Protein AF-A0A9X2D1W9-F1 (afdb_monomer_lite)

pLDDT: mean 73.17, std 22.66, range [30.59, 95.31]

Radius of gyration: 17.23 Å; chains: 1; bounding box: 55×27×42 Å

Structure (mmCIF, N/CA/C/O backbone):
data_AF-A0A9X2D1W9-F1
#
_entry.id   AF-A0A9X2D1W9-F1
#
loop_
_atom_site.group_PDB
_atom_site.id
_atom_site.type_symbol
_atom_site.label_atom_id
_atom_site.label_alt_id
_atom_site.label_comp_id
_atom_site.label_asym_id
_atom_site.label_entity_id
_atom_site.label_seq_id
_atom_site.pdbx_PDB_ins_code
_atom_site.Cartn_x
_atom_site.Cartn_y
_atom_site.Cartn_z
_atom_site.occupancy
_atom_site.B_iso_or_equiv
_atom_site.auth_seq_id
_atom_site.auth_comp_id
_atom_site.auth_asym_id
_atom_site.auth_atom_id
_atom_site.pdbx_PDB_model_num
ATOM 1 N N . MET A 1 1 ? -28.081 -14.732 0.022 1.00 37.41 1 MET A N 1
ATOM 2 C CA . MET A 1 1 ? -27.075 -14.674 -1.062 1.00 37.41 1 MET A CA 1
ATOM 3 C C . MET A 1 1 ? -26.784 -13.215 -1.368 1.00 37.41 1 MET A C 1
ATOM 5 O O . MET A 1 1 ? -27.687 -12.518 -1.804 1.00 37.41 1 MET A O 1
ATOM 9 N N . LYS A 1 2 ? -25.578 -12.725 -1.061 1.00 34.66 2 LYS A N 1
ATOM 10 C CA . LYS A 1 2 ? -25.143 -11.370 -1.429 1.00 34.66 2 LYS A CA 1
ATOM 11 C C . LYS A 1 2 ? -24.106 -11.500 -2.535 1.00 34.66 2 LYS A C 1
ATOM 13 O O . LYS A 1 2 ? -23.038 -12.066 -2.321 1.00 34.66 2 LYS A O 1
ATOM 18 N N . ILE A 1 3 ? -24.485 -11.029 -3.714 1.00 43.25 3 ILE A N 1
ATOM 19 C CA . ILE A 1 3 ? -23.642 -10.925 -4.900 1.00 43.25 3 ILE A CA 1
ATOM 20 C C . ILE A 1 3 ? -22.512 -9.944 -4.564 1.00 43.25 3 ILE A C 1
ATOM 22 O O . ILE A 1 3 ? -22.767 -8.792 -4.217 1.00 43.25 3 ILE A O 1
ATOM 26 N N . LYS A 1 4 ? -21.265 -10.428 -4.593 1.00 42.47 4 LYS A N 1
ATOM 27 C CA . LYS A 1 4 ? -20.065 -9.591 -4.506 1.00 42.47 4 LYS A CA 1
ATOM 28 C C . LYS A 1 4 ? -19.906 -8.877 -5.848 1.00 42.47 4 LYS A C 1
ATOM 30 O O . LYS A 1 4 ? -19.607 -9.525 -6.846 1.00 42.47 4 LYS A O 1
ATOM 35 N N . ASN A 1 5 ? -20.103 -7.562 -5.861 1.00 41.19 5 ASN A N 1
ATOM 36 C CA . ASN A 1 5 ? -19.723 -6.720 -6.991 1.00 41.19 5 ASN A CA 1
ATOM 37 C C . ASN A 1 5 ? -18.194 -6.711 -7.097 1.00 41.19 5 ASN A C 1
ATOM 39 O O . ASN A 1 5 ? -17.507 -6.083 -6.296 1.00 41.19 5 ASN A O 1
ATOM 43 N N . ILE A 1 6 ? -17.674 -7.457 -8.067 1.00 45.81 6 ILE A N 1
ATOM 44 C CA . ILE A 1 6 ? -16.270 -7.440 -8.469 1.00 45.81 6 ILE A CA 1
ATOM 45 C C . ILE A 1 6 ? -16.107 -6.231 -9.390 1.00 45.81 6 ILE A C 1
ATOM 47 O O . ILE A 1 6 ? -16.637 -6.213 -10.500 1.00 45.81 6 ILE A O 1
ATOM 51 N N . MET A 1 7 ? -15.418 -5.196 -8.913 1.00 40.25 7 MET A N 1
ATOM 52 C CA . MET A 1 7 ? -15.090 -4.025 -9.720 1.00 40.25 7 MET A CA 1
ATOM 53 C C . MET A 1 7 ? -13.935 -4.394 -10.661 1.00 40.25 7 MET A C 1
ATOM 55 O O . MET A 1 7 ? -12.770 -4.414 -10.274 1.00 40.25 7 MET A O 1
ATOM 59 N N . VAL A 1 8 ? -14.281 -4.760 -11.895 1.00 42.69 8 VAL A N 1
ATOM 60 C CA . VAL A 1 8 ? -13.336 -5.064 -12.975 1.00 42.69 8 VAL A CA 1
ATOM 61 C C . VAL A 1 8 ? -12.828 -3.746 -13.560 1.00 42.69 8 VAL A C 1
ATOM 63 O O . VAL A 1 8 ? -13.587 -3.016 -14.193 1.00 42.69 8 VAL A O 1
ATOM 66 N N . ILE A 1 9 ? -11.546 -3.435 -13.364 1.00 42.41 9 ILE A N 1
ATOM 67 C CA . ILE A 1 9 ? -10.876 -2.324 -14.052 1.00 42.41 9 ILE A CA 1
ATOM 68 C C . ILE A 1 9 ? -10.227 -2.893 -15.319 1.00 42.41 9 ILE A C 1
ATOM 70 O O . ILE A 1 9 ? -9.266 -3.657 -15.256 1.00 42.41 9 ILE A O 1
ATOM 74 N N . VAL A 1 10 ? -10.817 -2.569 -16.472 1.00 43.69 10 VAL A N 1
ATOM 75 C CA . VAL A 1 10 ? -10.390 -3.025 -17.802 1.00 43.69 10 VAL A CA 1
ATOM 76 C C . VAL A 1 10 ? -9.169 -2.232 -18.279 1.00 43.69 10 VAL A C 1
ATOM 78 O O . VAL A 1 10 ? -9.163 -1.003 -18.266 1.00 43.69 10 VAL A O 1
ATOM 81 N N . LEU A 1 11 ? -8.150 -2.973 -18.724 1.00 39.22 11 LEU A N 1
ATOM 82 C CA . LEU A 1 11 ? -6.922 -2.498 -19.361 1.00 39.22 11 LEU A CA 1
ATOM 83 C C . LEU A 1 11 ? -7.180 -1.852 -20.730 1.00 39.22 11 LEU A C 1
ATOM 85 O O . LEU A 1 11 ? -7.805 -2.463 -21.595 1.00 39.22 11 LEU A O 1
ATOM 89 N N . ILE A 1 12 ? -6.556 -0.698 -20.980 1.00 37.09 12 ILE A N 1
ATOM 90 C CA . ILE A 1 12 ? -6.246 -0.238 -22.339 1.00 37.09 12 ILE A CA 1
ATOM 91 C C . ILE A 1 12 ? -4.775 -0.564 -22.610 1.00 37.09 12 ILE A C 1
ATOM 93 O O . ILE A 1 12 ? -3.873 -0.120 -21.902 1.00 37.09 12 ILE A O 1
ATOM 97 N N . ILE A 1 13 ? -4.571 -1.403 -23.620 1.00 48.19 13 ILE A N 1
ATOM 98 C CA . ILE A 1 13 ? -3.293 -1.939 -24.080 1.00 48.19 13 ILE A CA 1
ATOM 99 C C . ILE A 1 13 ? -2.602 -0.870 -24.931 1.00 48.19 13 ILE A C 1
ATOM 101 O O . ILE A 1 13 ? -3.171 -0.424 -25.924 1.00 48.19 13 ILE A O 1
ATOM 105 N N . PHE A 1 14 ? -1.361 -0.513 -24.599 1.00 36.19 14 PHE A N 1
ATOM 106 C CA . PHE A 1 14 ? -0.424 0.040 -25.576 1.00 36.19 14 PHE A CA 1
ATOM 107 C C . PHE A 1 14 ? 0.875 -0.758 -25.539 1.00 36.19 14 PHE A C 1
ATOM 109 O O . PHE A 1 14 ? 1.497 -0.951 -24.498 1.00 36.19 14 PHE A O 1
ATOM 116 N N . ASN A 1 15 ? 1.205 -1.271 -26.716 1.00 34.00 15 ASN A N 1
ATOM 117 C CA . ASN A 1 15 ? 2.232 -2.245 -27.024 1.00 34.00 15 ASN A CA 1
ATOM 118 C C . ASN A 1 15 ? 3.394 -1.496 -27.698 1.00 34.00 15 ASN A C 1
ATOM 120 O O . ASN A 1 15 ? 3.154 -0.882 -28.730 1.00 34.00 15 ASN A O 1
ATOM 124 N N . TRP A 1 16 ? 4.593 -1.519 -27.110 1.00 38.12 16 TRP A N 1
ATOM 125 C CA . TRP A 1 16 ? 5.919 -1.176 -27.675 1.00 38.12 16 TRP A CA 1
ATOM 126 C C . TRP A 1 16 ? 6.924 -1.368 -26.524 1.00 38.12 16 TRP A C 1
ATOM 128 O O . TRP A 1 16 ? 6.687 -0.857 -25.439 1.00 38.12 16 TRP A O 1
ATOM 138 N N . GLY A 1 17 ? 8.049 -2.071 -26.593 1.00 32.53 17 GLY A N 1
ATOM 139 C CA . GLY A 1 17 ? 8.838 -2.665 -27.663 1.00 32.53 17 GLY A CA 1
ATOM 140 C C . GLY A 1 17 ? 10.287 -2.729 -27.137 1.00 32.53 17 GLY A C 1
ATOM 141 O O . GLY A 1 17 ? 10.739 -1.770 -26.521 1.00 32.53 17 GLY A O 1
ATOM 142 N N . CYS A 1 18 ? 10.986 -3.841 -27.397 1.00 32.34 18 CYS A N 1
ATOM 143 C CA . CYS A 1 18 ? 12.428 -4.103 -27.205 1.00 32.34 18 CYS A CA 1
ATOM 144 C C . CYS A 1 18 ? 12.979 -4.553 -25.825 1.00 32.34 18 CYS A C 1
ATOM 146 O O . CYS A 1 18 ? 12.845 -3.900 -24.795 1.00 32.34 18 CYS A O 1
ATOM 148 N N . ALA A 1 19 ? 13.665 -5.703 -25.895 1.00 39.81 19 ALA A N 1
ATOM 149 C CA . ALA A 1 19 ? 14.499 -6.386 -24.900 1.00 39.81 19 ALA A CA 1
ATOM 150 C C . ALA A 1 19 ? 15.985 -5.929 -25.004 1.00 39.81 19 ALA A C 1
ATOM 152 O O . ALA A 1 19 ? 16.261 -4.943 -25.684 1.00 39.81 19 ALA A O 1
ATOM 153 N N . PRO A 1 20 ? 16.971 -6.705 -24.511 1.00 55.72 20 PRO A N 1
ATOM 154 C CA . PRO A 1 20 ? 17.430 -6.876 -23.130 1.00 55.72 20 PRO A CA 1
ATOM 155 C C . PRO A 1 20 ? 18.854 -6.297 -22.932 1.00 55.72 20 PRO A C 1
ATOM 157 O O . PRO A 1 20 ? 19.558 -6.025 -23.901 1.00 55.72 20 PRO A O 1
ATOM 160 N N . GLY A 1 21 ? 19.347 -6.175 -21.693 1.00 30.59 21 GLY A N 1
ATOM 161 C CA . GLY A 1 21 ? 20.773 -5.882 -21.504 1.00 30.59 21 GLY A CA 1
ATOM 162 C C . GLY A 1 21 ? 21.268 -5.813 -20.063 1.00 30.59 21 GLY A C 1
ATOM 163 O O . GLY A 1 21 ? 20.916 -4.891 -19.337 1.00 30.59 21 GLY A O 1
ATOM 164 N N . GLY A 1 22 ? 22.166 -6.739 -19.716 1.00 34.03 22 GLY A N 1
ATOM 165 C CA . GLY A 1 22 ? 23.305 -6.458 -18.837 1.00 34.03 22 GLY A CA 1
ATOM 166 C C . GLY A 1 22 ? 23.127 -6.725 -17.344 1.00 34.03 22 GLY A C 1
ATOM 167 O O . GLY A 1 22 ? 22.673 -5.866 -16.594 1.00 34.03 22 GLY A O 1
ATOM 168 N N . GLU A 1 23 ? 23.603 -7.892 -16.911 1.00 46.22 23 GLU A N 1
ATOM 169 C CA . GLU A 1 23 ? 24.069 -8.154 -15.547 1.00 46.22 23 GLU A CA 1
ATOM 170 C C . GLU A 1 23 ? 25.048 -7.079 -15.056 1.00 46.22 23 GLU A C 1
ATOM 172 O O . GLU A 1 23 ? 25.946 -6.670 -15.787 1.00 46.22 23 GLU A O 1
ATOM 177 N N . ASN A 1 24 ? 24.928 -6.710 -13.779 1.00 36.22 24 ASN A N 1
ATOM 178 C CA . ASN A 1 24 ? 26.077 -6.449 -12.914 1.00 36.22 24 ASN A CA 1
ATOM 179 C C . ASN A 1 24 ? 25.645 -6.611 -11.451 1.00 36.22 24 ASN A C 1
ATOM 181 O O . ASN A 1 24 ? 24.996 -5.747 -10.856 1.00 36.22 24 ASN A O 1
ATOM 185 N N . HIS A 1 25 ? 26.009 -7.754 -10.873 1.00 41.34 25 HIS A N 1
ATOM 186 C CA . HIS A 1 25 ? 25.913 -8.023 -9.446 1.00 41.34 25 HIS A CA 1
ATOM 187 C C . HIS A 1 25 ? 27.018 -7.260 -8.710 1.00 41.34 25 HIS A C 1
ATOM 189 O O . HIS A 1 25 ? 28.171 -7.681 -8.725 1.00 41.34 25 HIS A O 1
ATOM 195 N N . ASN A 1 26 ? 26.670 -6.174 -8.015 1.00 36.84 26 ASN A N 1
ATOM 196 C CA . ASN A 1 26 ? 27.561 -5.570 -7.027 1.00 36.84 26 ASN A CA 1
ATOM 197 C C . ASN A 1 26 ? 27.041 -5.798 -5.605 1.00 36.84 26 ASN A C 1
ATOM 199 O O . ASN A 1 26 ? 25.953 -5.377 -5.214 1.00 36.84 26 ASN A O 1
ATOM 203 N N . LYS A 1 27 ? 27.885 -6.525 -4.871 1.00 39.62 27 LYS A N 1
ATOM 204 C CA . LYS A 1 27 ? 27.855 -6.901 -3.458 1.00 39.62 27 LYS A CA 1
ATOM 205 C C . LYS A 1 27 ? 27.436 -5.718 -2.573 1.00 39.62 27 LYS A C 1
ATOM 207 O O . LYS A 1 27 ? 28.183 -4.753 -2.431 1.00 39.62 27 LYS A O 1
ATOM 212 N N . ALA A 1 28 ? 26.269 -5.815 -1.938 1.00 35.66 28 ALA A N 1
ATOM 213 C CA . ALA A 1 28 ? 25.901 -4.942 -0.828 1.00 35.66 28 ALA A CA 1
ATOM 214 C C . ALA A 1 28 ? 26.461 -5.537 0.470 1.00 35.66 28 ALA A C 1
ATOM 216 O O . ALA A 1 28 ? 26.133 -6.666 0.839 1.00 35.66 28 ALA A O 1
ATOM 217 N N . SER A 1 29 ? 27.338 -4.775 1.122 1.00 33.59 29 SER A N 1
ATOM 218 C CA . SER A 1 29 ? 27.908 -5.096 2.426 1.00 33.59 29 SER A CA 1
ATOM 219 C C . SER A 1 29 ? 26.797 -5.216 3.472 1.00 33.59 29 SER A C 1
ATOM 221 O O . SER A 1 29 ? 25.964 -4.323 3.626 1.00 33.59 29 SER A O 1
ATOM 223 N N . SER A 1 30 ? 26.773 -6.361 4.144 1.00 42.47 30 SER A N 1
ATOM 224 C CA . SER A 1 30 ? 25.884 -6.713 5.248 1.00 42.47 30 SER A CA 1
ATOM 225 C C . SER A 1 30 ? 26.305 -6.039 6.557 1.00 42.47 30 SER A C 1
ATOM 227 O O . SER A 1 30 ? 27.463 -5.659 6.695 1.00 42.47 30 SER A O 1
ATOM 229 N N . VAL A 1 31 ? 25.392 -6.066 7.540 1.00 43.62 31 VAL A N 1
ATOM 230 C CA . VAL A 1 31 ? 25.520 -5.672 8.965 1.00 43.62 31 VAL A CA 1
ATOM 231 C C . VAL A 1 31 ? 24.916 -4.281 9.215 1.00 43.62 31 VAL A C 1
ATOM 233 O O . VAL A 1 31 ? 25.561 -3.254 9.075 1.00 43.62 31 VAL A O 1
ATOM 236 N N . THR A 1 32 ? 23.612 -4.177 9.477 1.00 37.22 32 THR A N 1
ATOM 237 C CA . THR A 1 32 ? 22.993 -4.428 10.792 1.00 37.22 32 THR A CA 1
ATOM 238 C C . THR A 1 32 ? 21.475 -4.626 10.619 1.00 37.22 32 THR A C 1
ATOM 240 O O . THR A 1 32 ? 20.832 -3.880 9.887 1.00 37.22 32 THR A O 1
ATOM 243 N N . GLY A 1 33 ? 20.887 -5.642 11.261 1.00 39.78 33 GLY A N 1
ATOM 244 C CA . GLY A 1 33 ? 19.425 -5.849 11.275 1.00 39.78 33 GLY A CA 1
ATOM 245 C C . GLY A 1 33 ? 18.948 -7.300 11.159 1.00 39.78 33 GLY A C 1
ATOM 246 O O . GLY A 1 33 ? 17.755 -7.548 11.273 1.00 39.78 33 GLY A O 1
ATOM 247 N N . PHE A 1 34 ? 19.846 -8.265 10.948 1.00 38.41 34 PHE A N 1
ATOM 248 C CA . PHE A 1 34 ? 19.477 -9.658 10.656 1.00 38.41 34 PHE A CA 1
ATOM 249 C C . PHE A 1 34 ? 18.937 -10.471 11.849 1.00 38.41 34 PHE A C 1
ATOM 251 O O . PHE A 1 34 ? 18.351 -11.528 11.624 1.00 38.41 34 PHE A O 1
ATOM 258 N N . GLU A 1 35 ? 19.086 -10.018 13.098 1.00 38.53 35 GLU A N 1
ATOM 259 C CA . GLU A 1 35 ? 18.752 -10.866 14.257 1.00 38.53 35 GLU A CA 1
ATOM 260 C C . GLU A 1 35 ? 17.283 -10.838 14.710 1.00 38.53 35 GLU A C 1
ATOM 262 O O . GLU A 1 35 ? 16.868 -11.738 15.433 1.00 38.53 35 GLU A O 1
ATOM 267 N N . GLU A 1 36 ? 16.442 -9.909 14.244 1.00 41.03 36 GLU A N 1
ATOM 268 C CA . GLU A 1 36 ? 15.064 -9.796 14.767 1.00 41.03 36 GLU A CA 1
ATOM 269 C C . GLU A 1 36 ? 13.961 -10.435 13.894 1.00 41.03 36 GLU A C 1
ATOM 271 O O . GLU A 1 36 ? 12.775 -10.295 14.200 1.00 41.03 36 GLU A O 1
ATOM 276 N N . TYR A 1 37 ? 14.308 -11.127 12.798 1.00 54.09 37 TYR A N 1
ATOM 277 C CA . TYR A 1 37 ? 13.342 -11.385 11.711 1.00 54.09 37 TYR A CA 1
ATOM 278 C C . TYR A 1 37 ? 13.282 -12.822 11.171 1.00 54.09 37 TYR A C 1
ATOM 280 O O . TYR A 1 37 ? 12.747 -13.041 10.088 1.00 54.09 37 TYR A O 1
ATOM 288 N N . LYS A 1 38 ? 13.741 -13.829 11.925 1.00 42.31 38 LYS A N 1
ATOM 289 C CA . LYS A 1 38 ? 13.678 -15.249 11.503 1.00 42.31 38 LYS A CA 1
ATOM 290 C C . LYS A 1 38 ? 12.262 -15.805 11.247 1.00 42.31 38 LYS A C 1
ATOM 292 O O . LYS A 1 38 ? 12.146 -16.846 10.615 1.00 42.31 38 LYS A O 1
ATOM 297 N N . ASN A 1 39 ? 11.202 -15.133 11.708 1.00 44.75 39 ASN A N 1
ATOM 298 C CA . ASN A 1 39 ? 9.834 -15.677 11.712 1.00 44.75 39 ASN A CA 1
ATOM 299 C C . ASN A 1 39 ? 8.882 -15.081 10.664 1.00 44.75 39 ASN A C 1
ATOM 301 O O . ASN A 1 39 ? 7.688 -15.384 10.696 1.00 44.75 39 ASN A O 1
ATOM 305 N N . VAL A 1 40 ? 9.353 -14.218 9.761 1.00 46.50 40 VAL A N 1
ATOM 306 C CA . VAL A 1 40 ? 8.506 -13.728 8.667 1.00 46.50 40 VAL A CA 1
ATOM 307 C C . VAL A 1 40 ? 9.084 -14.222 7.353 1.00 46.50 40 VAL A C 1
ATOM 309 O O . VAL A 1 40 ? 10.123 -13.752 6.902 1.00 46.50 40 VAL A O 1
ATOM 312 N N . ASP A 1 41 ? 8.415 -15.214 6.771 1.00 50.06 41 ASP A N 1
ATOM 313 C CA . ASP A 1 41 ? 8.761 -15.721 5.453 1.00 50.06 41 ASP A CA 1
ATOM 314 C C . ASP A 1 41 ? 8.417 -14.665 4.391 1.00 50.06 41 ASP A C 1
ATOM 316 O O . ASP A 1 41 ? 7.253 -14.327 4.167 1.00 50.06 41 ASP A O 1
ATOM 320 N N . PHE A 1 42 ? 9.464 -14.113 3.783 1.00 57.78 42 PHE A N 1
ATOM 321 C CA . PHE A 1 42 ? 9.409 -13.110 2.720 1.00 57.78 42 PHE A CA 1
ATOM 322 C C . PHE A 1 42 ? 9.912 -13.661 1.379 1.00 57.78 42 PHE A C 1
ATOM 324 O O . PHE A 1 42 ? 10.157 -12.886 0.454 1.00 57.78 42 PHE A O 1
ATOM 331 N N . SER A 1 43 ? 10.100 -14.982 1.271 1.00 48.25 43 SER A N 1
ATOM 332 C CA . SER A 1 43 ? 10.757 -15.644 0.133 1.00 48.25 43 SER A CA 1
ATOM 333 C C . SER A 1 43 ? 10.123 -15.338 -1.232 1.00 48.25 43 SER A C 1
ATOM 335 O O . SER A 1 43 ? 10.815 -15.400 -2.246 1.00 48.25 43 SER A O 1
ATOM 337 N N . ASN A 1 44 ? 8.857 -14.906 -1.254 1.00 54.56 44 ASN A N 1
ATOM 338 C CA . ASN A 1 44 ? 8.104 -14.573 -2.466 1.00 54.56 44 ASN A CA 1
ATOM 339 C C . ASN A 1 44 ? 7.799 -13.070 -2.656 1.00 54.56 44 ASN A C 1
ATOM 341 O O . ASN A 1 44 ? 6.946 -12.733 -3.470 1.00 54.56 44 ASN A O 1
ATOM 345 N N . LEU A 1 45 ? 8.455 -12.147 -1.936 1.00 65.62 45 LEU A N 1
ATOM 346 C CA . LEU A 1 45 ? 8.228 -10.697 -2.132 1.00 65.62 45 LEU A CA 1
ATOM 347 C C . LEU A 1 45 ? 8.948 -10.097 -3.343 1.00 65.62 45 LEU A C 1
ATOM 349 O O . LEU A 1 45 ? 8.664 -8.958 -3.734 1.00 65.62 45 LEU A O 1
ATOM 353 N N . TRP A 1 46 ? 9.884 -10.840 -3.926 1.00 70.62 46 TRP A N 1
ATOM 354 C CA . TRP A 1 46 ? 10.602 -10.401 -5.108 1.00 70.62 46 TRP A CA 1
ATOM 355 C C . TRP A 1 46 ? 9.764 -10.655 -6.360 1.00 70.62 46 TRP A C 1
ATOM 357 O O . TRP A 1 46 ? 9.732 -11.771 -6.882 1.00 70.62 46 TRP A O 1
ATOM 367 N N . GLU A 1 47 ? 9.116 -9.607 -6.865 1.00 74.12 47 GLU A N 1
ATOM 368 C CA . GLU A 1 47 ? 8.384 -9.702 -8.121 1.00 74.12 47 GLU A CA 1
ATOM 369 C C . GLU A 1 47 ? 9.369 -9.793 -9.295 1.00 74.12 47 GLU A C 1
ATOM 371 O O . GLU A 1 47 ? 10.245 -8.934 -9.459 1.00 74.12 47 GLU A O 1
ATOM 376 N N . LYS A 1 48 ? 9.236 -10.844 -10.112 1.00 79.69 48 LYS A N 1
ATOM 377 C CA . LYS A 1 48 ? 10.091 -11.042 -11.294 1.00 79.69 48 LYS A CA 1
ATOM 378 C C . LYS A 1 48 ? 9.676 -10.106 -12.426 1.00 79.69 48 LYS A C 1
ATOM 380 O O . LYS A 1 48 ? 10.539 -9.592 -13.135 1.00 79.69 48 LYS A O 1
ATOM 385 N N . ASP A 1 49 ? 8.375 -9.863 -12.566 1.00 84.81 49 ASP A N 1
ATOM 386 C CA . ASP A 1 49 ? 7.830 -8.884 -13.502 1.00 84.81 49 ASP A CA 1
ATOM 387 C C . ASP A 1 49 ? 7.847 -7.480 -12.879 1.00 84.81 49 ASP A C 1
ATOM 389 O O . ASP A 1 49 ? 7.024 -7.114 -12.046 1.00 84.81 49 ASP A O 1
ATOM 393 N N . ARG A 1 50 ? 8.805 -6.654 -13.300 1.00 84.38 50 ARG A N 1
ATOM 394 C CA . ARG A 1 50 ? 8.958 -5.283 -12.790 1.00 84.38 50 ARG A CA 1
ATOM 395 C C . ARG A 1 50 ? 8.037 -4.266 -13.472 1.00 84.38 50 ARG A C 1
ATOM 397 O O . ARG A 1 50 ? 8.227 -3.066 -13.274 1.00 84.38 50 ARG A O 1
ATOM 404 N N . SER A 1 51 ? 7.077 -4.700 -14.291 1.00 89.50 51 SER A N 1
ATOM 405 C CA . SER A 1 51 ? 6.114 -3.791 -14.908 1.00 89.50 51 SER A CA 1
ATOM 406 C C . SER A 1 51 ? 5.283 -3.065 -13.849 1.00 89.50 51 SER A C 1
ATOM 408 O O . SER A 1 51 ? 4.982 -3.605 -12.782 1.00 89.50 51 SER A O 1
ATOM 410 N N . PHE A 1 52 ? 4.867 -1.833 -14.161 1.00 88.81 52 PHE A N 1
ATOM 411 C CA . PHE A 1 52 ? 4.014 -1.044 -13.270 1.00 88.81 52 PHE A CA 1
ATOM 412 C C . PHE A 1 52 ? 2.780 -1.840 -12.820 1.00 88.81 52 PHE A C 1
ATOM 414 O O . PHE A 1 52 ? 2.485 -1.898 -11.634 1.00 88.81 52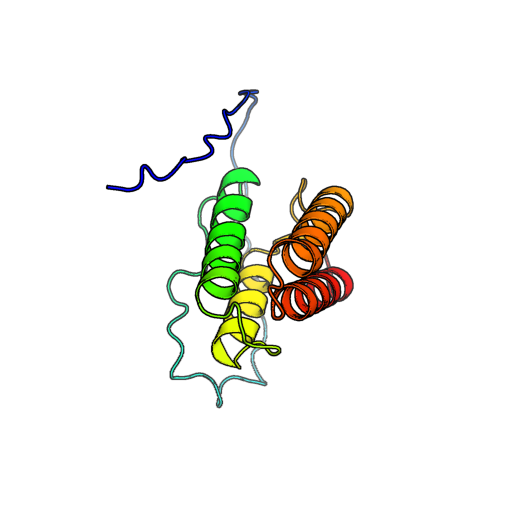 PHE A O 1
ATOM 421 N N . GLN A 1 53 ? 2.124 -2.537 -13.751 1.00 89.56 53 GLN A N 1
ATOM 422 C CA . GLN A 1 53 ? 0.918 -3.318 -13.474 1.00 89.56 53 GLN A CA 1
ATOM 423 C C . GLN A 1 53 ? 1.159 -4.513 -12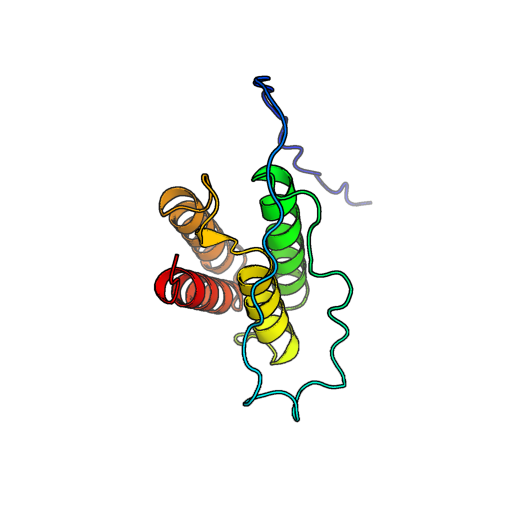.548 1.00 89.56 53 GLN A C 1
ATOM 425 O O . GLN A 1 53 ? 0.295 -4.841 -11.736 1.00 89.56 53 GLN A O 1
ATOM 430 N N . ALA A 1 54 ? 2.279 -5.225 -12.689 1.00 89.19 54 ALA A N 1
ATOM 431 C CA . ALA A 1 54 ? 2.605 -6.333 -11.794 1.00 89.19 54 ALA A CA 1
ATOM 432 C C . ALA A 1 54 ? 2.879 -5.815 -10.379 1.00 89.19 54 ALA A C 1
ATOM 434 O O . ALA A 1 54 ? 2.252 -6.254 -9.414 1.00 89.19 54 ALA A O 1
ATOM 435 N N . LEU A 1 55 ? 3.717 -4.784 -10.281 1.00 90.50 55 LEU A N 1
ATOM 436 C CA . LEU A 1 55 ? 4.061 -4.164 -9.011 1.00 90.50 55 LEU A CA 1
ATOM 437 C C . LEU A 1 55 ? 2.852 -3.528 -8.312 1.00 90.50 55 LEU A C 1
ATOM 439 O O . LEU A 1 55 ? 2.748 -3.627 -7.087 1.00 90.50 55 LEU A O 1
ATOM 443 N N . GLU A 1 56 ? 1.940 -2.916 -9.075 1.00 90.12 56 GLU A N 1
ATOM 444 C CA . GLU A 1 56 ? 0.736 -2.247 -8.569 1.00 90.12 56 GLU A CA 1
ATOM 445 C C . GLU A 1 56 ? -0.242 -3.274 -8.017 1.00 90.12 56 GLU A C 1
ATOM 447 O O . GLU A 1 56 ? -0.775 -3.093 -6.922 1.00 90.12 56 GLU A O 1
ATOM 452 N N . ARG A 1 57 ? -0.432 -4.386 -8.733 1.00 89.56 57 ARG A N 1
ATOM 453 C CA . ARG A 1 57 ? -1.254 -5.501 -8.256 1.00 89.56 57 ARG A CA 1
ATOM 454 C C . ARG A 1 57 ? -0.705 -6.081 -6.959 1.00 89.56 57 ARG A C 1
ATOM 456 O O . ARG A 1 57 ? -1.475 -6.280 -6.024 1.00 89.56 57 ARG A O 1
ATOM 463 N N . GLY A 1 58 ? 0.607 -6.300 -6.875 1.00 89.31 58 GLY A N 1
ATOM 464 C CA . GLY A 1 58 ? 1.226 -6.853 -5.672 1.00 89.31 58 GLY A CA 1
ATOM 465 C C . GLY A 1 58 ? 1.104 -5.929 -4.456 1.00 89.31 58 GLY A C 1
ATOM 466 O O . GLY A 1 58 ? 0.659 -6.375 -3.398 1.00 89.31 58 GLY A O 1
ATOM 467 N N . ILE A 1 59 ? 1.401 -4.627 -4.596 1.00 92.06 59 ILE A N 1
ATOM 468 C CA . ILE A 1 59 ? 1.235 -3.688 -3.472 1.00 92.06 59 ILE A CA 1
ATOM 469 C C . ILE A 1 59 ? -0.240 -3.512 -3.095 1.00 92.06 59 ILE A C 1
ATOM 471 O O . ILE A 1 59 ? -0.552 -3.460 -1.908 1.00 92.06 59 ILE A O 1
ATOM 475 N N . SER A 1 60 ? -1.154 -3.483 -4.071 1.00 89.19 60 SER A N 1
ATOM 476 C CA . SER A 1 60 ? -2.595 -3.364 -3.809 1.00 89.19 60 SER A CA 1
ATOM 477 C C . SER A 1 60 ? -3.123 -4.570 -3.037 1.00 89.19 60 SER A C 1
ATOM 479 O O . SER A 1 60 ? -3.829 -4.386 -2.056 1.00 89.19 60 SER A O 1
ATOM 481 N N . ALA A 1 61 ? -2.697 -5.790 -3.377 1.00 88.75 61 ALA A N 1
ATOM 482 C CA . ALA A 1 61 ? -3.086 -6.991 -2.638 1.00 88.75 61 ALA A CA 1
ATOM 483 C C . ALA A 1 61 ? -2.626 -6.960 -1.167 1.00 88.75 61 ALA A C 1
ATOM 485 O O . ALA A 1 61 ? -3.370 -7.370 -0.274 1.00 88.75 61 ALA A O 1
ATOM 486 N N . ILE A 1 62 ? -1.418 -6.446 -0.895 1.00 90.62 62 ILE A N 1
ATOM 487 C CA . ILE A 1 62 ? -0.928 -6.259 0.481 1.00 90.62 62 ILE A CA 1
ATOM 488 C C . ILE A 1 62 ? -1.801 -5.240 1.221 1.00 90.62 62 ILE A C 1
ATOM 490 O O . ILE A 1 62 ? -2.213 -5.488 2.356 1.00 90.62 62 ILE A O 1
ATOM 494 N N . LEU A 1 63 ? -2.085 -4.101 0.584 1.00 92.50 63 LEU A N 1
ATOM 495 C CA . LEU A 1 63 ? -2.907 -3.043 1.166 1.00 92.50 63 LEU A CA 1
ATOM 496 C C . LEU A 1 63 ? -4.332 -3.535 1.442 1.00 92.50 63 LEU A C 1
ATOM 498 O O . LEU A 1 63 ? -4.817 -3.355 2.555 1.00 92.50 63 LEU A O 1
ATOM 502 N N . ASP A 1 64 ? -4.965 -4.226 0.498 1.00 88.25 64 ASP A N 1
ATOM 503 C CA . ASP A 1 64 ? -6.303 -4.802 0.655 1.00 88.25 64 ASP A CA 1
ATOM 504 C C . ASP A 1 64 ? -6.351 -5.815 1.801 1.00 88.25 64 ASP A C 1
ATOM 506 O O . ASP A 1 64 ? -7.286 -5.811 2.606 1.00 88.25 64 ASP A O 1
ATOM 510 N N . GLY A 1 65 ? -5.319 -6.656 1.929 1.00 87.56 65 GLY A N 1
ATOM 511 C CA . GLY A 1 65 ? -5.185 -7.587 3.046 1.00 87.56 65 GLY A CA 1
ATOM 512 C C . GLY A 1 65 ? -5.175 -6.870 4.398 1.00 87.56 65 GLY A C 1
ATOM 513 O O . GLY A 1 65 ? -5.903 -7.263 5.304 1.00 87.56 65 GLY A O 1
ATOM 514 N N . ILE A 1 66 ? -4.410 -5.781 4.514 1.00 89.19 66 ILE A N 1
ATOM 515 C CA . ILE A 1 66 ? -4.350 -4.958 5.732 1.00 89.19 66 ILE A CA 1
ATOM 516 C C . ILE A 1 66 ? -5.694 -4.275 5.998 1.00 89.19 66 ILE A C 1
ATOM 518 O O . ILE A 1 66 ? -6.218 -4.339 7.106 1.00 89.19 66 ILE A O 1
ATOM 522 N N . LEU A 1 67 ? -6.262 -3.614 4.990 1.00 89.06 67 LEU A N 1
ATOM 523 C CA . LEU A 1 67 ? -7.479 -2.817 5.139 1.00 89.06 67 LEU A CA 1
ATOM 524 C C . LEU A 1 67 ? -8.699 -3.682 5.474 1.00 89.06 67 LEU A C 1
ATOM 526 O O . LEU A 1 67 ? -9.567 -3.231 6.222 1.00 89.06 67 LEU A O 1
ATOM 530 N N . SER A 1 68 ? -8.753 -4.914 4.958 1.00 83.38 68 SER A N 1
ATOM 531 C CA . SER A 1 68 ? -9.848 -5.859 5.206 1.00 83.38 68 SER A CA 1
ATOM 532 C C . SER A 1 68 ? -9.725 -6.609 6.534 1.00 83.38 68 SER A C 1
ATOM 534 O O . SER A 1 68 ? -10.748 -6.882 7.162 1.00 83.38 68 SER A O 1
ATOM 536 N N . SER A 1 69 ? -8.508 -6.917 6.999 1.00 76.56 69 SER A N 1
ATOM 537 C CA . SER A 1 69 ? -8.303 -7.623 8.272 1.00 76.56 69 SER A CA 1
ATOM 538 C C . SER A 1 69 ? -8.457 -6.730 9.502 1.00 76.56 69 SER A C 1
ATOM 540 O O . SER A 1 69 ? -8.611 -7.242 10.608 1.00 76.56 69 SER A O 1
ATOM 542 N N . SER A 1 70 ? -8.386 -5.409 9.321 1.00 71.19 70 SER A N 1
ATOM 543 C CA . SER A 1 70 ? -8.067 -4.480 10.407 1.00 71.19 70 SER A CA 1
ATOM 544 C C . SER A 1 70 ? -8.973 -3.241 10.456 1.00 71.19 70 SER A C 1
ATOM 546 O O . SER A 1 70 ? -8.558 -2.188 10.934 1.00 71.19 70 SER A O 1
ATOM 548 N N . THR A 1 71 ? -10.229 -3.348 10.010 1.00 66.81 71 THR A N 1
ATOM 549 C CA . THR A 1 71 ? -11.180 -2.215 9.919 1.00 66.81 71 THR A CA 1
ATOM 550 C C . THR A 1 71 ? -11.372 -1.431 11.228 1.00 66.81 71 THR A C 1
ATOM 552 O O . THR A 1 71 ? -11.567 -0.215 11.198 1.00 66.81 71 THR A O 1
ATOM 555 N N . ASN A 1 72 ? -11.264 -2.097 12.385 1.00 77.12 72 ASN A N 1
ATOM 556 C CA . ASN A 1 72 ? -11.368 -1.473 13.712 1.00 77.12 72 ASN A CA 1
ATOM 557 C C . ASN A 1 72 ? -10.016 -1.091 14.341 1.00 77.12 72 ASN A C 1
ATOM 559 O O . ASN A 1 72 ? -9.990 -0.389 15.359 1.00 77.12 72 ASN A O 1
ATOM 563 N N . GLU A 1 73 ? -8.901 -1.549 13.772 1.00 85.69 73 GLU A N 1
ATOM 564 C CA . GLU A 1 73 ? -7.569 -1.276 14.304 1.00 85.69 73 GLU A CA 1
ATOM 565 C C . GLU A 1 73 ? -7.120 0.138 13.929 1.00 85.69 73 GLU A C 1
ATOM 567 O O . GLU A 1 73 ? -7.507 0.700 12.909 1.00 85.69 73 GLU A O 1
ATOM 572 N N . ARG A 1 74 ? -6.283 0.739 14.774 1.00 88.00 74 ARG A N 1
ATOM 573 C CA . ARG A 1 74 ? -5.708 2.074 14.527 1.00 88.00 74 ARG A CA 1
ATOM 574 C C . ARG A 1 74 ? -4.236 2.016 14.141 1.00 88.00 74 ARG A C 1
ATOM 576 O O . ARG A 1 74 ? -3.661 3.027 13.747 1.00 88.00 74 ARG A O 1
ATOM 583 N N . HIS A 1 75 ? -3.614 0.851 14.269 1.00 90.75 75 HIS A N 1
ATOM 584 C CA . HIS A 1 75 ? -2.176 0.678 14.143 1.00 90.75 75 HIS A CA 1
ATOM 585 C C . HIS A 1 75 ? -1.876 -0.500 13.229 1.00 90.75 75 HIS A C 1
ATOM 587 O O . HIS A 1 75 ? -2.585 -1.498 13.260 1.00 90.75 75 HIS A O 1
ATOM 593 N N . LEU A 1 76 ? -0.804 -0.386 12.448 1.00 90.44 76 LEU A N 1
ATOM 594 C CA . LEU A 1 76 ? -0.243 -1.530 11.744 1.00 90.44 76 LEU A CA 1
ATOM 595 C C . LEU A 1 76 ? 0.426 -2.451 12.760 1.00 90.44 76 LEU A C 1
ATOM 597 O O . LEU A 1 76 ? 1.241 -2.001 13.569 1.00 90.44 76 LEU A O 1
ATOM 601 N N . SER A 1 77 ? 0.145 -3.748 12.682 1.00 90.19 77 SER A N 1
ATOM 602 C CA . SER A 1 77 ? 0.973 -4.733 13.374 1.00 90.19 77 SER A CA 1
ATOM 603 C C . SER A 1 77 ? 2.419 -4.677 12.858 1.00 90.19 77 SER A C 1
ATOM 605 O O . SER A 1 77 ? 2.674 -4.321 11.701 1.00 90.19 77 SER A O 1
ATOM 607 N N . LYS A 1 78 ? 3.385 -5.104 13.689 1.00 88.19 78 LYS A N 1
ATOM 608 C CA . LYS A 1 78 ? 4.810 -5.193 13.301 1.00 88.19 78 LYS A CA 1
ATOM 609 C C . LYS A 1 78 ? 4.985 -5.982 11.994 1.00 88.19 78 LYS A C 1
ATOM 611 O O . LYS A 1 78 ? 5.768 -5.587 11.135 1.00 88.19 78 LYS A O 1
ATOM 616 N N . LYS A 1 79 ? 4.204 -7.056 11.814 1.00 87.81 79 LYS A N 1
ATOM 617 C CA . LYS A 1 79 ? 4.219 -7.892 10.605 1.00 87.81 79 LYS A CA 1
ATOM 618 C C . LYS A 1 79 ? 3.741 -7.130 9.364 1.00 87.81 79 LYS A C 1
ATOM 620 O O . LYS A 1 79 ? 4.421 -7.174 8.345 1.00 87.81 79 LYS A O 1
ATOM 625 N N . GLN A 1 80 ? 2.613 -6.422 9.442 1.00 91.56 80 GLN A N 1
ATOM 626 C CA . GLN A 1 80 ? 2.065 -5.667 8.304 1.00 91.56 80 GLN A CA 1
ATOM 627 C C . GLN A 1 80 ? 2.974 -4.498 7.903 1.00 91.56 80 GLN A C 1
ATOM 629 O O . GLN A 1 80 ? 3.251 -4.314 6.719 1.00 91.56 80 GLN A O 1
ATOM 634 N N . ALA A 1 81 ? 3.481 -3.740 8.881 1.00 91.44 81 ALA A N 1
ATOM 635 C CA . ALA A 1 81 ? 4.407 -2.640 8.618 1.00 91.44 81 ALA A CA 1
ATOM 636 C C . ALA A 1 81 ? 5.679 -3.135 7.914 1.00 91.44 81 ALA A C 1
ATOM 638 O O . ALA A 1 81 ? 6.096 -2.558 6.909 1.00 91.44 81 ALA A O 1
ATOM 639 N N . LYS A 1 82 ? 6.249 -4.249 8.395 1.00 89.62 82 LYS A N 1
ATOM 640 C CA . LYS A 1 82 ? 7.465 -4.821 7.816 1.00 89.62 82 LYS A CA 1
ATOM 641 C C . LYS A 1 82 ? 7.246 -5.386 6.415 1.00 89.62 82 LYS A C 1
ATOM 643 O O . LYS A 1 82 ? 8.108 -5.226 5.560 1.00 89.62 82 LYS A O 1
ATOM 648 N N . LEU A 1 83 ? 6.097 -6.016 6.175 1.00 89.75 83 LEU A N 1
ATOM 649 C CA . LEU A 1 83 ? 5.716 -6.522 4.857 1.00 89.75 83 LEU A CA 1
ATOM 650 C C . LEU A 1 83 ? 5.676 -5.397 3.810 1.00 89.75 83 LEU A C 1
ATOM 652 O O . LEU A 1 83 ? 6.260 -5.544 2.738 1.00 89.75 83 LEU A O 1
ATOM 656 N N . LEU A 1 84 ? 5.043 -4.264 4.138 1.00 92.62 84 LEU A N 1
ATOM 657 C CA . LEU A 1 84 ? 4.999 -3.089 3.260 1.00 92.62 84 LEU A CA 1
ATOM 658 C C . LEU A 1 84 ? 6.397 -2.525 2.988 1.00 92.62 84 LEU A C 1
ATOM 660 O O . LEU A 1 84 ? 6.755 -2.298 1.833 1.00 92.62 84 LEU A O 1
ATOM 664 N N . GLU A 1 85 ? 7.189 -2.321 4.043 1.00 92.88 85 GLU A N 1
ATOM 665 C CA . GLU A 1 85 ? 8.575 -1.850 3.938 1.00 92.88 85 GLU A CA 1
ATOM 666 C C . GLU A 1 85 ? 9.403 -2.729 3.005 1.00 92.88 85 GLU A C 1
ATOM 668 O O . GLU A 1 85 ? 10.062 -2.234 2.089 1.00 92.88 85 GLU A O 1
ATOM 673 N N . GLU A 1 86 ? 9.363 -4.038 3.237 1.00 90.44 86 GLU A N 1
ATOM 674 C CA . GLU A 1 86 ? 10.208 -4.985 2.531 1.00 90.44 86 GLU A CA 1
ATOM 675 C C . GLU A 1 86 ? 9.780 -5.133 1.070 1.00 90.44 86 GLU A C 1
ATOM 677 O O . GLU A 1 86 ? 10.639 -5.115 0.188 1.00 90.44 86 GLU A O 1
ATOM 682 N N . TYR A 1 87 ? 8.473 -5.166 0.788 1.00 90.94 87 TYR A N 1
ATOM 683 C CA . TYR A 1 87 ? 7.971 -5.178 -0.585 1.00 90.94 87 TYR A CA 1
ATOM 684 C C . TYR A 1 87 ? 8.400 -3.915 -1.345 1.00 90.94 87 TYR A C 1
ATOM 686 O O . TYR A 1 87 ? 8.960 -4.007 -2.439 1.00 90.94 87 TYR A O 1
ATOM 694 N N . VAL A 1 88 ? 8.210 -2.726 -0.764 1.00 91.19 88 VAL A N 1
ATOM 695 C CA . VAL A 1 88 ? 8.622 -1.461 -1.396 1.00 91.19 88 VAL A CA 1
ATOM 696 C C . VAL A 1 88 ? 10.128 -1.448 -1.670 1.00 91.19 88 VAL A C 1
ATOM 698 O O . VAL A 1 88 ? 10.554 -1.083 -2.770 1.00 91.19 88 VAL A O 1
ATOM 701 N N . ARG A 1 89 ? 10.934 -1.870 -0.688 1.00 88.56 89 ARG A N 1
ATOM 702 C CA . ARG A 1 89 ? 12.400 -1.886 -0.761 1.00 88.56 89 ARG A CA 1
ATOM 703 C C . ARG A 1 89 ? 12.909 -2.851 -1.829 1.00 88.56 89 ARG A C 1
ATOM 705 O O . ARG A 1 89 ? 13.706 -2.452 -2.677 1.00 88.56 89 ARG A O 1
ATOM 712 N N . GLN A 1 90 ? 12.458 -4.104 -1.802 1.00 87.12 90 GLN A N 1
ATOM 713 C CA . GLN A 1 90 ? 12.918 -5.143 -2.726 1.00 87.12 90 GLN A CA 1
ATOM 714 C C . GLN A 1 90 ? 12.547 -4.841 -4.177 1.00 87.12 90 GLN A C 1
ATOM 716 O O . GLN A 1 90 ? 13.324 -5.123 -5.087 1.00 87.12 90 GLN A O 1
ATOM 721 N N . ASN A 1 91 ? 11.379 -4.241 -4.399 1.00 86.31 91 ASN A N 1
ATOM 722 C CA . ASN A 1 91 ? 10.889 -3.935 -5.737 1.00 86.31 91 ASN A CA 1
ATOM 723 C C . ASN A 1 91 ? 11.321 -2.546 -6.235 1.00 86.31 91 ASN A C 1
ATOM 725 O O . ASN A 1 91 ? 11.030 -2.193 -7.377 1.00 86.31 91 ASN A O 1
ATOM 729 N N . ARG A 1 92 ? 12.025 -1.762 -5.397 1.00 87.00 92 ARG A N 1
ATOM 730 C CA . ARG A 1 92 ? 12.328 -0.340 -5.639 1.00 87.00 92 ARG A CA 1
ATOM 731 C C . ARG A 1 92 ? 11.091 0.394 -6.160 1.00 87.00 92 ARG A C 1
ATOM 733 O O . ARG A 1 92 ? 11.173 1.127 -7.142 1.00 87.00 92 ARG A O 1
ATOM 740 N N . LEU A 1 93 ? 9.944 0.144 -5.520 1.00 88.56 93 LEU A N 1
ATOM 741 C CA . LEU A 1 93 ? 8.617 0.441 -6.068 1.00 88.56 93 LEU A CA 1
ATOM 742 C C . LEU A 1 93 ? 8.519 1.887 -6.570 1.00 88.56 93 LEU A C 1
ATOM 744 O O . LEU A 1 93 ? 8.154 2.136 -7.711 1.00 88.56 93 LEU A O 1
ATOM 748 N N . PHE A 1 94 ? 8.959 2.837 -5.745 1.00 89.94 94 PHE A N 1
ATOM 749 C CA . PHE A 1 94 ? 8.894 4.271 -6.038 1.00 89.94 94 PHE A CA 1
ATO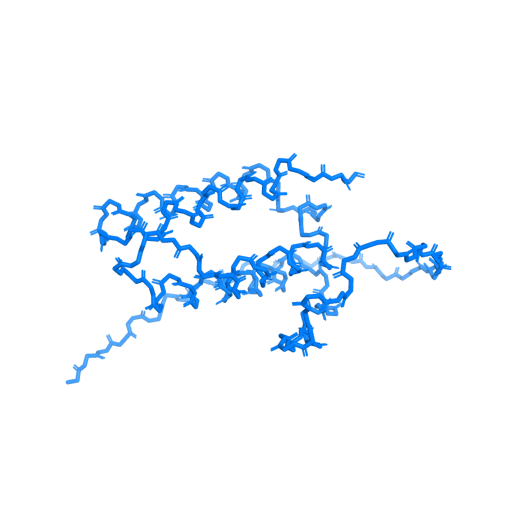M 750 C C . PHE A 1 94 ? 9.980 4.794 -6.990 1.00 89.94 94 PHE A C 1
ATOM 752 O O . PHE A 1 94 ? 9.969 5.977 -7.320 1.00 89.94 94 PHE A O 1
ATOM 759 N N . CYS A 1 95 ? 10.913 3.945 -7.427 1.00 87.88 95 CYS A N 1
ATOM 760 C CA . CYS A 1 95 ? 11.867 4.264 -8.491 1.00 87.88 95 CYS A CA 1
ATOM 761 C C . CYS A 1 95 ? 11.338 3.866 -9.876 1.00 87.88 95 CYS A C 1
ATOM 763 O O . CYS A 1 95 ? 11.944 4.219 -10.886 1.00 87.88 95 CYS A O 1
ATOM 765 N N . GLN A 1 96 ? 10.231 3.122 -9.937 1.00 86.81 96 GLN A N 1
ATOM 766 C CA . GLN A 1 96 ? 9.613 2.717 -11.192 1.00 86.81 96 GLN A CA 1
ATOM 767 C C . GLN A 1 96 ? 8.701 3.818 -11.730 1.00 86.81 96 GLN A C 1
ATOM 769 O O . GLN A 1 96 ? 7.918 4.429 -10.995 1.00 86.81 96 GLN A O 1
ATOM 774 N N . LYS A 1 97 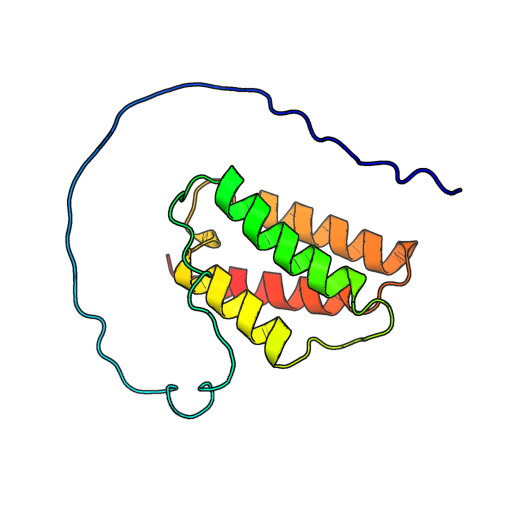? 8.778 4.054 -13.043 1.00 86.38 97 LYS A N 1
ATOM 775 C CA . LYS A 1 97 ? 7.900 5.001 -13.737 1.00 86.38 97 LYS A CA 1
ATOM 776 C C . LYS A 1 97 ? 6.437 4.586 -13.528 1.00 86.38 97 LYS A C 1
ATOM 778 O O . LYS A 1 97 ? 6.085 3.437 -13.775 1.00 86.38 97 LYS A O 1
ATOM 783 N N . GLY A 1 98 ? 5.603 5.524 -13.081 1.00 85.31 98 GLY A N 1
ATOM 784 C CA . GLY A 1 98 ? 4.191 5.291 -12.755 1.00 85.31 98 GLY A CA 1
ATOM 785 C C . GLY A 1 98 ? 3.884 5.252 -11.254 1.00 85.31 98 GLY A C 1
ATOM 786 O O . GLY A 1 98 ? 2.774 5.596 -10.877 1.00 85.31 98 GLY A O 1
ATOM 787 N N . PHE A 1 99 ? 4.856 4.955 -10.381 1.00 88.94 99 PHE A N 1
ATOM 788 C CA . PHE A 1 99 ? 4.700 5.035 -8.912 1.00 88.94 99 PHE A CA 1
ATOM 789 C C . PHE A 1 99 ? 5.087 6.402 -8.331 1.00 88.94 99 PHE A C 1
ATOM 791 O O . PHE A 1 99 ? 5.499 6.526 -7.175 1.00 88.94 99 PHE A O 1
ATOM 798 N N . ASP A 1 100 ? 4.998 7.438 -9.156 1.00 84.69 100 ASP A N 1
ATOM 799 C CA . ASP A 1 100 ? 5.379 8.795 -8.802 1.00 84.69 100 ASP A CA 1
ATOM 800 C C . ASP A 1 100 ? 4.342 9.478 -7.883 1.00 84.69 100 ASP A C 1
ATOM 802 O O . ASP A 1 100 ? 3.461 8.863 -7.272 1.00 84.69 100 ASP A O 1
ATOM 806 N N . HIS A 1 101 ? 4.467 10.798 -7.754 1.00 87.69 101 HIS A N 1
ATOM 807 C CA . HIS A 1 101 ? 3.588 11.610 -6.923 1.00 87.69 101 HIS A CA 1
ATOM 808 C C . HIS A 1 101 ? 2.100 11.485 -7.285 1.00 87.69 101 HIS A C 1
ATOM 810 O O . HIS A 1 101 ? 1.264 11.697 -6.405 1.00 87.69 101 HIS A O 1
ATOM 816 N N . LEU A 1 102 ? 1.750 11.166 -8.536 1.00 90.31 102 LEU A N 1
ATOM 817 C CA . LEU A 1 102 ? 0.359 10.994 -8.955 1.00 90.31 102 LEU A CA 1
ATOM 818 C C . LEU A 1 102 ? -0.247 9.737 -8.337 1.00 90.31 102 LEU A C 1
ATOM 820 O O . LEU A 1 102 ? -1.307 9.829 -7.714 1.00 90.31 102 LEU A O 1
ATOM 824 N N . TRP A 1 103 ? 0.453 8.604 -8.420 1.00 92.81 103 TRP A N 1
ATOM 825 C CA . TRP A 1 103 ? -0.000 7.353 -7.809 1.00 92.81 103 TRP A CA 1
ATOM 826 C C . TRP A 1 103 ? -0.133 7.494 -6.291 1.00 92.81 103 TRP A C 1
ATOM 828 O O . TRP A 1 103 ? -1.171 7.166 -5.718 1.00 92.81 103 TRP A O 1
ATOM 838 N N . MET A 1 104 ? 0.864 8.101 -5.635 1.00 93.69 104 MET A N 1
ATOM 839 C CA . MET A 1 104 ? 0.818 8.340 -4.188 1.00 93.69 104 MET A CA 1
ATOM 840 C C . MET A 1 104 ? -0.342 9.262 -3.779 1.00 93.69 104 MET A C 1
ATOM 842 O O . MET A 1 104 ? -1.001 9.037 -2.763 1.00 93.69 104 MET A O 1
ATOM 846 N N . ARG A 1 105 ? -0.634 10.297 -4.578 1.00 93.88 105 ARG A N 1
ATOM 847 C CA . ARG A 1 105 ? -1.772 11.197 -4.340 1.00 93.88 105 ARG A CA 1
ATOM 848 C C . ARG A 1 105 ? -3.103 10.464 -4.486 1.00 93.88 105 ARG A C 1
ATOM 850 O O . ARG A 1 105 ? -4.005 10.694 -3.680 1.00 93.88 105 ARG A O 1
ATOM 857 N N . GLN A 1 106 ? -3.226 9.599 -5.489 1.00 94.25 106 GLN A N 1
ATOM 858 C CA . GLN A 1 106 ? -4.421 8.787 -5.698 1.00 94.25 106 GLN A CA 1
ATOM 859 C C . GLN A 1 106 ? -4.629 7.798 -4.549 1.00 94.25 106 GLN A C 1
ATOM 861 O O . GLN A 1 106 ? -5.716 7.764 -3.975 1.00 94.25 106 GLN A O 1
ATOM 866 N N . LEU A 1 107 ? -3.578 7.076 -4.147 1.00 93.81 107 LEU A N 1
ATOM 867 C CA . LEU A 1 107 ? -3.616 6.177 -2.996 1.00 93.81 107 LEU A CA 1
ATOM 868 C C . LEU A 1 107 ? -4.070 6.914 -1.732 1.00 93.81 107 LEU A C 1
ATOM 870 O O . LEU A 1 107 ? -5.009 6.478 -1.068 1.00 93.81 107 LEU A O 1
ATOM 874 N N . LYS A 1 108 ? -3.453 8.063 -1.425 1.00 95.12 108 LYS A N 1
ATOM 875 C CA . LYS A 1 108 ? -3.832 8.885 -0.270 1.00 95.12 108 LYS A CA 1
ATOM 876 C C . LYS A 1 108 ? -5.312 9.262 -0.318 1.00 95.12 108 LYS A C 1
ATOM 878 O O . LYS A 1 108 ? -6.007 9.107 0.678 1.00 95.12 108 LYS A O 1
ATOM 883 N N . ARG A 1 109 ? -5.803 9.737 -1.466 1.00 94.06 109 ARG A N 1
ATOM 884 C CA . ARG A 1 109 ? -7.214 10.116 -1.627 1.00 94.06 109 ARG A CA 1
ATOM 885 C C . ARG A 1 109 ? -8.149 8.935 -1.368 1.00 94.06 109 ARG A C 1
ATOM 887 O O . ARG A 1 109 ? -9.165 9.118 -0.706 1.00 94.06 109 ARG A O 1
ATOM 894 N N . ASN A 1 110 ? -7.808 7.751 -1.869 1.00 93.00 110 ASN A N 1
ATOM 895 C CA . ASN A 1 110 ? -8.613 6.548 -1.669 1.00 93.00 110 ASN A CA 1
ATOM 896 C C . ASN A 1 110 ? -8.642 6.132 -0.193 1.00 93.00 110 ASN A C 1
ATOM 898 O O . ASN A 1 110 ? -9.711 5.843 0.334 1.00 93.00 110 ASN A O 1
ATOM 902 N N . LEU A 1 111 ? -7.499 6.169 0.493 1.00 94.12 111 LEU A N 1
ATOM 903 C CA . LEU A 1 111 ? -7.414 5.843 1.919 1.00 94.12 111 LEU A CA 1
ATOM 904 C C . LEU A 1 111 ? -8.148 6.869 2.796 1.00 94.12 111 LEU A C 1
ATOM 906 O O . LEU A 1 111 ? -8.857 6.475 3.717 1.00 94.12 111 LEU A O 1
ATOM 910 N N . ASP A 1 112 ? -8.046 8.163 2.477 1.00 92.19 112 ASP A N 1
ATOM 911 C CA . ASP A 1 112 ? -8.788 9.226 3.169 1.00 92.19 112 ASP A CA 1
ATOM 912 C C . ASP A 1 112 ? -10.312 9.053 2.986 1.00 92.19 112 ASP A C 1
ATOM 914 O O . ASP A 1 112 ? -11.096 9.347 3.892 1.00 92.19 112 ASP A O 1
ATOM 918 N N . LEU A 1 113 ? -10.754 8.595 1.806 1.00 92.75 113 LEU A N 1
ATOM 919 C CA . LEU A 1 113 ? -12.158 8.262 1.556 1.00 92.75 113 LEU A CA 1
ATOM 920 C C . LEU A 1 113 ? -12.583 7.038 2.365 1.00 92.75 113 LEU A C 1
ATOM 922 O O . LEU A 1 113 ? -13.628 7.093 3.008 1.00 92.75 113 LEU A O 1
ATOM 926 N N . LEU A 1 114 ? -11.780 5.975 2.380 1.00 89.50 114 LEU A N 1
ATOM 927 C CA . LEU A 1 114 ? -12.061 4.754 3.138 1.00 89.50 114 LEU A CA 1
ATOM 928 C C . LEU A 1 114 ? -12.188 5.039 4.645 1.00 89.50 114 LEU A C 1
ATOM 930 O O . LEU A 1 114 ? -13.119 4.572 5.297 1.00 89.50 114 LEU A O 1
ATOM 934 N N . GLU A 1 115 ? -11.298 5.871 5.191 1.00 89.62 1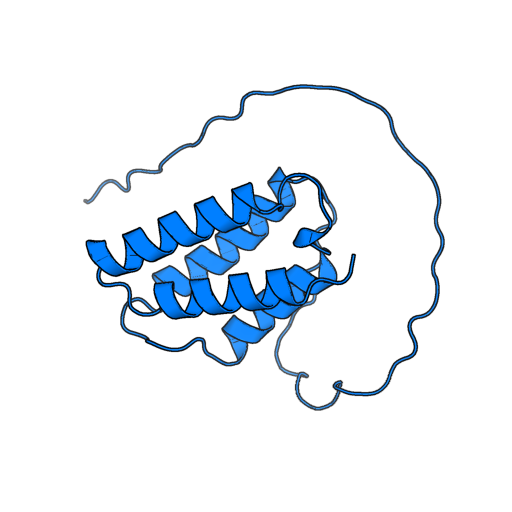15 GLU A N 1
ATOM 935 C CA . GLU A 1 115 ? -11.360 6.314 6.587 1.00 89.62 115 GLU A CA 1
ATOM 936 C C . GLU A 1 115 ? -12.683 7.030 6.891 1.00 89.62 115 GLU A C 1
ATOM 938 O O . GLU A 1 115 ? -13.347 6.720 7.877 1.00 89.62 115 GLU A O 1
ATOM 943 N N . LYS A 1 116 ? -13.091 7.978 6.039 1.00 90.00 116 LYS A N 1
ATOM 944 C CA . LYS A 1 116 ? -14.275 8.817 6.281 1.00 90.00 116 LYS A CA 1
ATOM 945 C C . LYS A 1 116 ? -15.595 8.107 6.011 1.00 90.00 116 LYS A C 1
ATOM 947 O O . LYS A 1 116 ? -16.569 8.350 6.715 1.00 90.00 116 LYS A O 1
ATOM 952 N N . THR A 1 117 ? -15.647 7.298 4.958 1.00 89.94 117 THR A N 1
ATOM 953 C CA . THR A 1 117 ? -16.897 6.712 4.449 1.00 89.94 117 THR A CA 1
ATOM 954 C C . THR A 1 117 ? -17.178 5.342 5.046 1.00 89.94 117 THR A C 1
ATOM 956 O O . THR A 1 117 ? -18.328 5.040 5.350 1.00 89.94 117 THR A O 1
ATOM 959 N N . GLU A 1 118 ? -16.137 4.545 5.288 1.00 84.56 118 GLU A N 1
ATOM 960 C CA . GLU A 1 118 ? -16.259 3.196 5.845 1.00 84.56 118 GLU A CA 1
ATOM 961 C C . GLU A 1 118 ? -15.826 3.130 7.316 1.00 84.56 118 GLU A C 1
ATOM 963 O O . GLU A 1 118 ? -15.830 2.056 7.916 1.00 84.56 118 GLU A O 1
ATOM 968 N N . ASN A 1 119 ? -15.461 4.273 7.920 1.00 86.06 119 ASN A N 1
ATOM 969 C CA . ASN A 1 119 ? -14.928 4.366 9.285 1.00 86.06 119 ASN A CA 1
ATOM 970 C C . ASN A 1 119 ? -13.728 3.422 9.505 1.00 86.06 119 ASN A C 1
ATOM 972 O O . ASN A 1 119 ? -13.505 2.928 10.613 1.00 86.06 119 ASN A O 1
ATOM 976 N N . ASN A 1 120 ? -12.961 3.149 8.441 1.00 85.81 120 ASN A N 1
ATOM 977 C CA . ASN A 1 120 ? -11.824 2.245 8.492 1.00 85.81 120 ASN A CA 1
ATOM 978 C C . ASN A 1 120 ? -10.615 2.967 9.099 1.00 85.81 120 ASN A C 1
ATOM 980 O O . ASN A 1 120 ? -9.893 3.709 8.429 1.00 85.81 120 ASN A O 1
ATOM 984 N N . ARG A 1 121 ? -10.400 2.756 10.397 1.00 87.12 121 ARG A N 1
ATOM 985 C CA . ARG A 1 121 ? -9.442 3.545 11.183 1.00 87.12 121 ARG A CA 1
ATOM 986 C C . ARG A 1 121 ? -7.982 3.246 10.853 1.00 87.12 121 ARG A C 1
ATOM 988 O O . ARG A 1 121 ? -7.127 4.094 11.111 1.00 87.12 121 ARG A O 1
ATOM 995 N N . ILE A 1 122 ? -7.679 2.084 10.270 1.00 92.44 122 ILE A N 1
ATOM 996 C CA . ILE A 1 122 ? -6.303 1.737 9.899 1.00 92.44 122 ILE A CA 1
ATOM 997 C C . ILE A 1 122 ? -5.872 2.436 8.606 1.00 92.44 122 ILE A C 1
ATOM 999 O O . ILE A 1 122 ? -4.676 2.636 8.396 1.00 92.44 122 ILE A O 1
ATOM 1003 N N . ALA A 1 123 ? -6.823 2.871 7.770 1.00 93.12 123 ALA A N 1
ATOM 1004 C CA . ALA A 1 123 ? -6.548 3.519 6.488 1.00 93.12 123 ALA A CA 1
ATOM 1005 C C . ALA A 1 123 ? -5.673 4.772 6.637 1.00 93.12 123 ALA A C 1
ATOM 1007 O O . ALA A 1 123 ? -4.729 4.963 5.867 1.00 93.12 123 ALA A O 1
ATOM 1008 N N . PHE A 1 124 ? -5.907 5.570 7.682 1.00 92.19 124 PHE A N 1
ATOM 1009 C CA . PHE A 1 124 ? -5.065 6.716 8.026 1.00 92.19 124 PHE A CA 1
ATOM 1010 C C . PHE A 1 124 ? -3.610 6.314 8.296 1.00 92.19 124 PHE A C 1
ATOM 1012 O O . PHE A 1 124 ? -2.666 6.925 7.788 1.00 92.19 124 PHE A O 1
ATOM 1019 N N . THR A 1 125 ? -3.416 5.259 9.084 1.00 94.19 125 THR A N 1
ATOM 1020 C CA . THR A 1 125 ? -2.087 4.763 9.455 1.00 94.19 125 THR A CA 1
ATOM 1021 C C . THR A 1 125 ? -1.365 4.160 8.252 1.00 94.19 125 THR A C 1
ATOM 1023 O O . THR A 1 125 ? -0.181 4.431 8.052 1.00 94.19 125 THR A O 1
ATOM 1026 N N . VAL A 1 126 ? -2.081 3.421 7.401 1.00 94.75 126 VAL A N 1
ATOM 1027 C CA . VAL A 1 126 ? -1.569 2.926 6.114 1.00 94.75 126 VAL A CA 1
ATOM 1028 C C . VAL A 1 126 ? -1.135 4.095 5.226 1.00 94.75 126 VAL A C 1
ATOM 1030 O O . VAL A 1 126 ? -0.025 4.089 4.697 1.00 94.75 126 VAL A O 1
ATOM 1033 N N . SER A 1 127 ? -1.966 5.135 5.118 1.00 94.88 127 SER A N 1
ATOM 1034 C CA . SER A 1 127 ? -1.685 6.334 4.320 1.00 94.88 127 SER A CA 1
ATOM 1035 C C . SER A 1 127 ? -0.416 7.044 4.790 1.00 94.88 127 SER A C 1
ATOM 1037 O O . SER A 1 127 ? 0.450 7.374 3.974 1.00 94.88 127 SER A O 1
ATOM 1039 N N . LYS A 1 128 ? -0.254 7.231 6.106 1.00 95.00 128 LYS A N 1
ATOM 1040 C CA . LYS A 1 128 ? 0.974 7.795 6.683 1.00 95.00 128 LYS A CA 1
ATOM 1041 C C . LYS A 1 128 ? 2.195 6.935 6.387 1.00 95.00 128 LYS A C 1
ATOM 1043 O O . LYS A 1 128 ? 3.212 7.474 5.957 1.00 95.00 128 LYS A O 1
ATOM 1048 N N . LYS A 1 129 ? 2.090 5.616 6.570 1.00 95.31 129 LYS A N 1
ATOM 1049 C CA . LYS A 1 129 ? 3.216 4.710 6.332 1.00 95.31 129 LYS A CA 1
ATOM 1050 C C . LYS A 1 129 ? 3.657 4.733 4.870 1.00 95.31 129 LYS A C 1
ATOM 1052 O O . LYS A 1 129 ? 4.846 4.827 4.595 1.00 95.31 129 LYS A O 1
ATOM 1057 N N . MET A 1 130 ? 2.721 4.716 3.926 1.00 95.06 130 MET A N 1
ATOM 1058 C CA . MET A 1 130 ? 3.046 4.776 2.497 1.00 95.06 130 MET A CA 1
ATOM 1059 C C . MET A 1 130 ? 3.710 6.101 2.103 1.00 95.06 130 MET A C 1
ATOM 1061 O O . MET A 1 130 ? 4.668 6.098 1.330 1.00 95.06 130 MET A O 1
ATOM 1065 N N . GLN A 1 131 ? 3.271 7.222 2.681 1.00 93.94 131 GLN A N 1
ATOM 1066 C CA . GLN A 1 131 ? 3.912 8.527 2.484 1.00 93.94 131 GLN A CA 1
ATOM 1067 C C . GLN A 1 131 ? 5.324 8.590 3.081 1.00 93.94 131 GLN A C 1
ATOM 1069 O O . GLN A 1 131 ? 6.219 9.157 2.455 1.00 93.94 131 GLN A O 1
ATOM 1074 N N . GLU A 1 132 ? 5.546 7.997 4.256 1.00 94.38 132 GLU A N 1
ATOM 1075 C CA . GLU A 1 132 ? 6.872 7.867 4.874 1.00 94.38 132 GLU A CA 1
ATOM 1076 C C . GLU A 1 132 ? 7.819 7.064 3.971 1.00 94.38 132 GLU A C 1
ATOM 1078 O O . GLU A 1 132 ? 8.895 7.548 3.622 1.00 94.38 132 GLU A O 1
ATOM 1083 N N . LEU A 1 133 ? 7.385 5.884 3.510 1.00 93.25 133 LEU A N 1
ATOM 1084 C CA . LEU A 1 133 ? 8.167 5.034 2.607 1.00 93.25 133 LEU A CA 1
ATOM 1085 C C . LEU A 1 133 ? 8.487 5.741 1.287 1.00 93.25 133 LEU A C 1
ATOM 1087 O O . LEU A 1 133 ? 9.597 5.634 0.770 1.00 93.25 133 LEU A O 1
ATOM 1091 N N . PHE A 1 134 ? 7.525 6.491 0.752 1.00 92.06 134 PHE A N 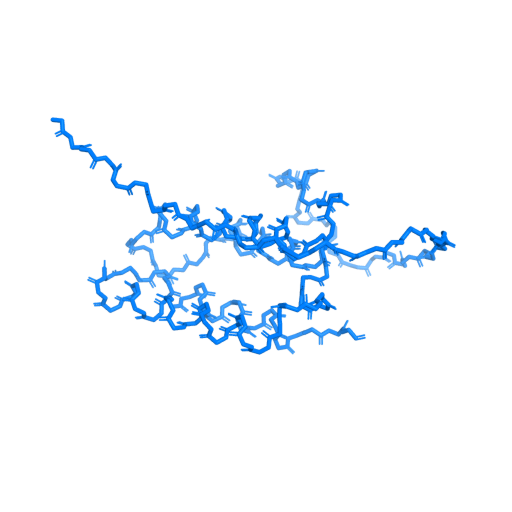1
ATOM 1092 C CA . PHE A 1 134 ? 7.717 7.283 -0.455 1.00 92.06 134 PHE A CA 1
ATOM 1093 C C . PHE A 1 134 ? 8.682 8.448 -0.242 1.00 92.06 134 PHE A C 1
ATOM 1095 O O . PHE A 1 134 ? 9.468 8.751 -1.135 1.00 92.06 134 PHE A O 1
ATOM 1102 N N . SER A 1 135 ? 8.643 9.111 0.913 1.00 88.00 135 SER A N 1
ATOM 1103 C CA . SER A 1 135 ? 9.513 10.258 1.216 1.00 88.00 135 SER A CA 1
ATOM 1104 C C . SER A 1 135 ? 10.943 9.829 1.546 1.00 88.00 135 SER A C 1
ATOM 1106 O O . SER A 1 135 ? 11.884 10.551 1.237 1.00 88.00 135 SER A O 1
ATOM 1108 N N . GLY A 1 136 ? 11.118 8.635 2.119 1.00 79.81 136 GLY A N 1
ATOM 1109 C CA . GLY A 1 136 ? 12.422 8.033 2.406 1.00 79.81 136 GLY A CA 1
ATOM 1110 C C . GLY A 1 136 ? 13.121 7.413 1.193 1.00 79.81 136 GLY A C 1
ATOM 1111 O O . GLY A 1 136 ? 14.162 6.773 1.349 1.00 79.81 136 GLY A O 1
ATOM 1112 N N . ARG A 1 137 ? 12.567 7.564 -0.016 1.00 74.81 137 ARG A N 1
ATOM 1113 C CA . ARG A 1 137 ? 13.145 6.977 -1.227 1.00 74.81 137 ARG A CA 1
ATOM 1114 C C . ARG A 1 137 ? 14.505 7.605 -1.555 1.00 74.81 137 ARG A C 1
ATOM 1116 O O . ARG A 1 137 ? 14.641 8.823 -1.629 1.00 74.81 137 ARG A O 1
ATOM 1123 N N . ARG A 1 138 ? 15.498 6.754 -1.812 1.00 60.50 138 ARG A N 1
ATOM 1124 C CA . ARG A 1 138 ? 16.733 7.107 -2.521 1.00 60.50 138 ARG A CA 1
ATOM 1125 C C . ARG A 1 138 ? 16.797 6.250 -3.777 1.00 60.50 138 ARG A C 1
ATOM 1127 O O . ARG A 1 138 ? 17.231 5.100 -3.733 1.00 60.50 138 ARG A O 1
ATOM 1134 N N . CYS A 1 139 ? 16.240 6.814 -4.836 1.00 68.69 139 CYS A N 1
ATOM 1135 C CA . CYS A 1 139 ? 16.521 6.458 -6.214 1.00 68.69 139 CYS A CA 1
ATOM 1136 C C . CYS A 1 139 ? 17.568 7.483 -6.681 1.00 68.69 139 CYS A C 1
ATOM 1138 O O . CYS A 1 139 ? 18.519 7.057 -7.351 1.00 68.69 139 CYS A O 1
#

Secondary structure (DSSP, 8-state):
---------PPPP--------------PPP-SSGGG-TT---TT---S--SHHHHHHHHHHHHHHHHHH-TT-SS--HHHHHHHHHHHHHHTGGGSTTSSHHHHHHHHHHHHHHHHHH--THHHHHHHHHHHHHHT---

Foldseek 3Di:
DDDDPDPDDDDDDDDDDDDDDDDDDDDDDDDDDPPPDPPQDPVPLQDPDLDLVSLVVSLVVLVCVCQVVQQPHQEDDPRSLVSNLVSCVNSVNLVDPPNDPVVLVVLLVVLVCCCVPVVRNNSVVVNVSVVVSNVPRDD

Organism: NCBI:txid2896528

Sequence (139 aa):
MKIKNIMVIVLIIFNWGCAPGGENHNKASSVTGFEEYKNVDFSNLWEKDRSFQALERGISAILDGILSSSTNERHLSKKQAKLLEEYVRQNRLFCQKGFDHLWMRQLKRNLDLLEKTENNRIAFTVSKKMQELFSGRRC